Protein AF-A0A6B0T1T5-F1 (afdb_monomer_lite)

Sequence (127 aa):
MFEPLFPNWSSPAAVAGFVALIALSNVTLVALVATAPGSGRRLTAVAAAVAVGSVAAAVSVLRLGGLGNAGGNVELLARFMLILVAGRAVVSRPTAVRIAAGAIAVGGALVLLVVTVPLYGEATVAP

Secondary structure (DSSP, 8-state):
--TTT-TTTT-HHHHHHHHHHHHHHHHHHHHHHHTSTT--HHHHHHHHHHHHHHHHHHHHHHHS--SHHHHHHHHHHHHHHHHHHHHHHHHHS--HHHHHHHHHHHHHHHHHHHHHHHHHHHHHH--

Foldseek 3Di:
DCCVVPVPLVDPVVLVVLLVLLLVLLVLLLVLLVPQVPNDPVNSVVSVVLSVLLSVLSCCLSPVVHCAPNSLVSNLVSLVVSLVSSLCSCVVDPDPVSVVSNCCSSVSSVVSSVVSVVVSVVSRPPD

Radius of gyration: 15.4 Å; chains: 1; bounding box: 34×28×45 Å

Structure (mmCIF, N/CA/C/O backbone):
data_AF-A0A6B0T1T5-F1
#
_entry.id   AF-A0A6B0T1T5-F1
#
loop_
_atom_site.group_PDB
_atom_site.id
_atom_site.type_symbol
_atom_site.label_atom_id
_atom_site.label_alt_id
_atom_site.label_comp_id
_atom_site.label_asym_id
_atom_site.label_entity_id
_atom_site.label_seq_id
_atom_site.pdbx_PDB_ins_code
_atom_site.Cartn_x
_atom_site.Cartn_y
_atom_site.Cartn_z
_atom_site.occupancy
_atom_site.B_iso_or_equiv
_atom_site.auth_seq_id
_atom_site.auth_comp_id
_atom_site.auth_asym_id
_atom_site.auth_atom_id
_atom_site.pdbx_PDB_model_num
ATOM 1 N N . MET A 1 1 ? 13.257 14.752 -18.160 1.00 46.03 1 MET A N 1
ATOM 2 C CA . MET A 1 1 ? 12.991 15.919 -17.253 1.00 46.03 1 MET A CA 1
ATOM 3 C C . MET A 1 1 ? 13.234 15.601 -15.784 1.00 46.03 1 MET A C 1
ATOM 5 O O . MET A 1 1 ? 13.615 16.490 -15.030 1.00 46.03 1 MET A O 1
ATOM 9 N N . PHE A 1 2 ? 13.070 14.338 -15.388 1.00 47.38 2 PHE A N 1
ATOM 10 C CA . PHE A 1 2 ? 13.570 13.836 -14.117 1.00 47.38 2 PHE A CA 1
ATOM 11 C C . PHE A 1 2 ? 14.993 13.252 -14.215 1.00 47.38 2 PHE A C 1
ATOM 13 O O . PHE A 1 2 ? 15.443 12.687 -13.231 1.00 47.38 2 PHE A O 1
ATOM 20 N N . GLU A 1 3 ? 15.734 13.414 -15.325 1.00 47.88 3 GLU A N 1
ATOM 21 C CA . GLU A 1 3 ? 17.158 13.031 -15.445 1.00 47.88 3 GLU A CA 1
ATOM 22 C C . GLU A 1 3 ? 18.025 13.380 -14.223 1.00 47.88 3 GLU A C 1
ATOM 24 O O . GLU A 1 3 ? 18.825 12.542 -13.826 1.00 47.88 3 GLU A O 1
ATOM 29 N N . PRO A 1 4 ? 17.893 14.560 -13.581 1.00 52.62 4 PRO A N 1
ATOM 30 C CA . PRO A 1 4 ? 18.679 14.869 -12.385 1.00 52.62 4 PRO A CA 1
ATOM 31 C C . PRO A 1 4 ? 18.251 14.070 -11.141 1.00 52.62 4 PRO A C 1
ATOM 33 O O . PRO A 1 4 ? 19.052 13.877 -10.232 1.00 52.62 4 PRO A O 1
ATOM 36 N N . LEU A 1 5 ? 16.990 13.624 -11.086 1.00 48.50 5 LEU A N 1
ATOM 37 C CA . LEU A 1 5 ? 16.407 12.840 -9.988 1.00 48.50 5 LEU A CA 1
ATOM 38 C C . LEU A 1 5 ? 16.559 11.327 -10.207 1.00 48.50 5 LEU A C 1
ATOM 40 O O . LEU A 1 5 ? 16.728 10.585 -9.242 1.00 48.50 5 LEU A O 1
ATOM 44 N N . PHE A 1 6 ? 16.550 10.876 -11.462 1.00 52.94 6 PHE A N 1
ATOM 45 C CA . PHE A 1 6 ? 16.686 9.476 -11.857 1.00 52.94 6 PHE A CA 1
ATOM 46 C C . PHE A 1 6 ? 17.610 9.323 -13.077 1.00 52.94 6 PHE A C 1
ATOM 48 O O . PHE A 1 6 ? 17.172 8.821 -14.111 1.00 52.94 6 PHE A O 1
ATOM 55 N N . PRO A 1 7 ? 18.903 9.688 -12.975 1.00 46.94 7 PRO A N 1
ATOM 56 C CA . PRO A 1 7 ? 19.819 9.635 -14.120 1.00 46.94 7 PRO A CA 1
ATOM 57 C C . PRO A 1 7 ? 20.075 8.204 -14.615 1.00 46.94 7 PRO A C 1
ATOM 59 O O . PRO A 1 7 ? 20.662 8.009 -15.671 1.00 46.94 7 PRO A O 1
ATOM 62 N N . ASN A 1 8 ? 19.673 7.203 -13.820 1.00 48.34 8 ASN A N 1
ATOM 63 C CA . ASN A 1 8 ? 20.068 5.808 -13.933 1.00 48.34 8 ASN A CA 1
ATOM 64 C C . ASN A 1 8 ? 18.965 4.870 -13.412 1.00 48.34 8 ASN A C 1
ATOM 66 O O . ASN A 1 8 ? 19.142 4.205 -12.387 1.00 48.34 8 ASN A O 1
ATOM 70 N N . TRP A 1 9 ? 17.850 4.724 -14.130 1.00 55.47 9 TRP A N 1
ATOM 71 C CA . TRP A 1 9 ? 16.973 3.549 -13.940 1.00 55.47 9 TRP A CA 1
ATOM 72 C C . TRP A 1 9 ? 17.699 2.203 -14.174 1.00 55.47 9 TRP A C 1
ATOM 74 O O . TRP A 1 9 ? 17.170 1.132 -13.905 1.00 55.47 9 TRP A O 1
ATOM 84 N N . SER A 1 10 ? 18.961 2.266 -14.591 1.00 55.50 10 SER A N 1
ATOM 85 C CA . SER A 1 10 ? 19.958 1.206 -14.663 1.00 55.50 10 SER A CA 1
ATOM 86 C C . SER A 1 10 ? 20.561 0.767 -13.319 1.00 55.50 10 SER A C 1
ATOM 88 O O . SER A 1 10 ? 21.234 -0.259 -13.304 1.00 55.50 10 SER A O 1
ATOM 90 N N . SER A 1 11 ? 20.359 1.472 -12.193 1.00 74.25 11 SER A N 1
ATOM 91 C CA . SER A 1 11 ? 20.900 1.045 -10.886 1.00 74.25 11 SER A CA 1
ATOM 92 C C . SER A 1 11 ? 19.985 0.020 -10.196 1.00 74.25 11 SER A C 1
ATOM 94 O O . SER A 1 11 ? 18.931 0.399 -9.670 1.00 74.25 11 SER A O 1
ATOM 96 N N . PRO A 1 12 ? 20.381 -1.268 -10.084 1.00 78.12 12 PRO A N 1
ATOM 97 C CA . PRO A 1 12 ? 19.543 -2.286 -9.448 1.00 78.12 12 PRO A CA 1
ATOM 98 C C . PRO A 1 12 ? 19.287 -1.992 -7.964 1.00 78.12 12 PRO A C 1
ATOM 100 O O . PRO A 1 12 ? 18.239 -2.349 -7.430 1.00 78.12 12 PRO A O 1
ATOM 103 N N . ALA A 1 13 ? 20.227 -1.307 -7.303 1.00 83.69 13 ALA A N 1
ATOM 104 C CA . ALA A 1 13 ? 20.109 -0.917 -5.903 1.00 83.69 13 ALA A CA 1
ATOM 105 C C . ALA A 1 13 ? 19.022 0.148 -5.685 1.00 83.69 13 ALA A C 1
ATOM 107 O O . ALA A 1 13 ? 18.278 0.063 -4.710 1.00 83.69 13 ALA A O 1
ATOM 108 N N . ALA A 1 14 ? 18.886 1.116 -6.599 1.00 82.38 14 ALA A N 1
ATOM 109 C CA . ALA A 1 14 ? 17.849 2.144 -6.509 1.00 82.38 14 ALA A CA 1
ATOM 110 C C . ALA A 1 14 ? 16.448 1.542 -6.696 1.00 82.38 14 ALA A C 1
ATOM 112 O O . ALA A 1 14 ? 15.546 1.819 -5.905 1.00 82.38 14 ALA A O 1
ATOM 113 N N . VAL A 1 15 ? 16.291 0.645 -7.678 1.00 82.62 15 VAL A N 1
ATOM 114 C CA . VAL A 1 15 ? 15.036 -0.092 -7.905 1.00 82.62 15 VAL A CA 1
ATOM 115 C C . VAL A 1 15 ? 14.686 -0.954 -6.692 1.00 82.62 15 VAL A C 1
ATOM 117 O O . VAL A 1 15 ? 13.558 -0.902 -6.205 1.00 82.62 15 VAL A O 1
ATOM 120 N N . ALA A 1 16 ? 15.651 -1.707 -6.156 1.00 87.81 16 ALA A N 1
ATOM 121 C CA . ALA A 1 16 ? 15.439 -2.526 -4.965 1.00 87.81 16 ALA A CA 1
ATOM 122 C C . ALA A 1 16 ? 15.050 -1.679 -3.745 1.00 87.81 16 ALA A C 1
ATOM 124 O O . ALA A 1 16 ? 14.113 -2.033 -3.031 1.00 87.81 16 ALA A O 1
ATOM 125 N N . GLY A 1 17 ? 15.720 -0.543 -3.531 1.00 90.75 17 GLY A N 1
ATOM 126 C CA . GLY A 1 17 ? 15.402 0.391 -2.452 1.00 90.75 17 GLY A CA 1
ATOM 127 C C . GLY A 1 17 ? 13.990 0.964 -2.577 1.00 90.75 17 GLY A C 1
ATOM 128 O O . GLY A 1 17 ? 13.242 0.988 -1.601 1.00 90.75 17 GLY A O 1
ATOM 129 N N . PHE A 1 18 ? 13.582 1.351 -3.785 1.00 89.94 18 PHE A N 1
ATOM 130 C CA . PHE A 1 18 ? 12.230 1.839 -4.034 1.00 89.94 18 PHE A CA 1
ATOM 131 C C . PHE A 1 18 ? 11.172 0.754 -3.795 1.00 89.94 18 PHE A C 1
ATOM 133 O O . PHE A 1 18 ? 10.214 0.984 -3.059 1.00 89.94 18 PHE A O 1
ATOM 140 N N . VAL A 1 19 ? 11.372 -0.460 -4.315 1.00 91.31 19 VAL A N 1
ATOM 141 C CA . VAL A 1 19 ? 10.472 -1.598 -4.058 1.00 91.31 19 VAL A CA 1
ATOM 142 C C . VAL A 1 19 ? 10.405 -1.928 -2.562 1.00 91.31 19 VAL A C 1
ATOM 144 O O . VAL A 1 19 ? 9.325 -2.214 -2.046 1.00 91.31 19 VAL A O 1
ATOM 147 N N . ALA A 1 20 ? 11.523 -1.835 -1.839 1.00 94.88 20 ALA A N 1
ATOM 148 C CA . ALA A 1 20 ? 11.553 -2.028 -0.392 1.00 94.88 20 ALA A CA 1
ATOM 149 C C . ALA A 1 20 ? 10.740 -0.956 0.351 1.00 94.88 20 ALA A C 1
ATOM 151 O O . ALA A 1 20 ? 10.008 -1.290 1.283 1.00 94.88 20 ALA A O 1
ATOM 152 N N . LEU A 1 21 ? 10.797 0.309 -0.082 1.00 95.31 21 LEU A N 1
ATOM 153 C CA . LEU A 1 21 ? 9.956 1.381 0.463 1.00 95.31 21 LEU A CA 1
ATOM 154 C C . LEU A 1 21 ? 8.466 1.114 0.220 1.00 95.31 21 LEU A C 1
ATOM 156 O O . LEU A 1 21 ? 7.661 1.286 1.136 1.00 95.31 21 LEU A O 1
ATOM 160 N N . ILE A 1 22 ? 8.097 0.649 -0.979 1.00 94.50 22 ILE A N 1
ATOM 161 C CA . ILE A 1 22 ? 6.720 0.233 -1.290 1.00 94.50 22 ILE A CA 1
ATOM 162 C C . ILE A 1 22 ? 6.287 -0.898 -0.356 1.00 94.50 22 ILE A C 1
ATOM 164 O O . ILE A 1 22 ? 5.232 -0.810 0.273 1.00 94.50 22 ILE A O 1
ATOM 168 N N . ALA A 1 23 ? 7.107 -1.941 -0.226 1.00 96.56 23 ALA A N 1
ATOM 169 C CA . ALA A 1 23 ? 6.802 -3.093 0.611 1.00 96.56 23 ALA A CA 1
ATOM 170 C C . ALA A 1 23 ? 6.643 -2.699 2.086 1.00 96.56 23 ALA A C 1
ATOM 172 O O . ALA A 1 23 ? 5.658 -3.078 2.717 1.00 96.56 23 ALA A O 1
ATOM 173 N N . LEU A 1 24 ? 7.559 -1.891 2.627 1.00 97.69 24 LEU A N 1
ATOM 174 C CA . LEU A 1 24 ? 7.498 -1.417 4.010 1.00 97.69 24 LEU A CA 1
ATOM 175 C C . LEU A 1 24 ? 6.253 -0.553 4.252 1.00 97.69 24 LEU A C 1
ATOM 177 O O . LEU A 1 24 ? 5.540 -0.744 5.241 1.00 97.69 24 LEU A O 1
ATOM 181 N N . SER A 1 25 ? 5.944 0.351 3.319 1.00 97.50 25 SER A N 1
ATOM 182 C CA . SER A 1 25 ? 4.716 1.146 3.350 1.00 97.50 25 SER A CA 1
ATOM 183 C C . SER A 1 25 ? 3.477 0.244 3.365 1.00 97.50 25 SER A C 1
ATOM 185 O O . SER A 1 25 ? 2.633 0.370 4.249 1.00 97.50 25 SER A O 1
ATOM 187 N N . ASN A 1 26 ? 3.402 -0.754 2.486 1.00 97.75 26 ASN A N 1
ATOM 188 C CA . ASN A 1 26 ? 2.274 -1.679 2.450 1.00 97.75 26 ASN A CA 1
ATOM 189 C C . ASN A 1 26 ? 2.153 -2.508 3.742 1.00 97.75 26 ASN A C 1
ATOM 191 O O . ASN A 1 26 ? 1.049 -2.663 4.264 1.00 97.75 26 ASN A O 1
ATOM 195 N N . VAL A 1 27 ? 3.265 -2.993 4.306 1.00 97.88 27 VAL A N 1
ATOM 196 C CA . VAL A 1 27 ? 3.268 -3.733 5.582 1.00 97.88 27 VAL A CA 1
ATOM 197 C C . VAL A 1 27 ? 2.735 -2.865 6.720 1.00 97.88 27 VAL A C 1
ATOM 199 O O . VAL A 1 27 ? 1.902 -3.329 7.498 1.00 97.88 27 VAL A O 1
ATOM 202 N N . THR A 1 28 ? 3.161 -1.602 6.811 1.00 97.38 28 THR A N 1
ATOM 203 C CA . THR A 1 28 ? 2.670 -0.686 7.855 1.00 97.38 28 THR A CA 1
ATOM 204 C C . THR A 1 28 ? 1.172 -0.397 7.721 1.00 97.38 28 THR A C 1
ATOM 206 O O . THR A 1 28 ? 0.459 -0.415 8.726 1.00 97.38 28 THR A O 1
ATOM 209 N N . LEU A 1 29 ? 0.653 -0.235 6.498 1.00 97.19 29 LEU A N 1
ATOM 210 C CA . LEU A 1 29 ? -0.789 -0.097 6.254 1.00 97.19 29 LEU A CA 1
ATOM 211 C C . LEU A 1 29 ? -1.559 -1.366 6.650 1.00 97.19 29 LEU A C 1
ATOM 213 O O . LEU A 1 29 ? -2.570 -1.283 7.348 1.00 97.19 29 LEU A O 1
ATOM 217 N N . VAL A 1 30 ? -1.064 -2.550 6.275 1.00 97.38 30 VAL A N 1
ATOM 218 C CA . VAL A 1 30 ? -1.670 -3.836 6.665 1.00 97.38 30 VAL A CA 1
ATOM 219 C C . VAL A 1 30 ? -1.644 -4.015 8.182 1.00 97.38 30 VAL A C 1
ATOM 221 O O . VAL A 1 30 ? -2.636 -4.465 8.752 1.00 97.38 30 VAL A O 1
ATOM 224 N N . ALA A 1 31 ? -0.571 -3.611 8.863 1.00 96.19 31 ALA A N 1
ATOM 225 C CA . ALA A 1 31 ? -0.481 -3.655 10.319 1.00 96.19 31 ALA A CA 1
ATOM 226 C C . ALA A 1 31 ? -1.523 -2.742 10.992 1.00 96.19 31 ALA A C 1
ATOM 228 O O . ALA A 1 31 ? -2.153 -3.146 11.972 1.00 96.19 31 ALA A O 1
ATOM 229 N N . LEU A 1 32 ? -1.782 -1.547 10.448 1.00 95.12 32 LEU A N 1
ATOM 230 C CA . LEU A 1 32 ? -2.844 -0.657 10.942 1.00 95.12 32 LEU A CA 1
ATOM 231 C C . LEU A 1 32 ? -4.246 -1.261 10.799 1.00 95.12 32 LEU A C 1
ATOM 233 O O . LEU A 1 32 ? -5.106 -1.043 11.662 1.00 95.12 32 LEU A O 1
ATOM 237 N N . VAL A 1 33 ? -4.472 -2.031 9.730 1.00 95.19 33 VAL A N 1
ATOM 238 C CA . VAL A 1 33 ? -5.708 -2.797 9.525 1.00 95.19 33 VAL A CA 1
ATOM 239 C C . VAL A 1 33 ? -5.772 -3.970 10.502 1.00 95.19 33 VAL A C 1
ATOM 241 O O . VAL A 1 33 ? -6.782 -4.147 11.178 1.00 95.19 33 VAL A O 1
ATOM 244 N N . ALA A 1 34 ? -4.691 -4.737 10.636 1.00 94.44 34 ALA A N 1
ATOM 245 C CA . ALA A 1 34 ? -4.620 -5.926 11.484 1.00 94.44 34 ALA A CA 1
ATOM 246 C C . ALA A 1 34 ? -4.825 -5.618 12.971 1.00 94.44 34 ALA A C 1
ATOM 248 O O . ALA A 1 34 ? -5.437 -6.400 13.689 1.00 94.44 34 ALA A O 1
ATOM 249 N N . THR A 1 35 ? -4.328 -4.470 13.425 1.00 91.94 35 THR A N 1
ATOM 250 C CA . THR A 1 35 ? -4.425 -4.023 14.822 1.00 91.94 35 THR A CA 1
ATOM 251 C C . THR A 1 35 ? -5.730 -3.284 15.128 1.00 91.94 35 THR A C 1
ATOM 253 O O . THR A 1 35 ? -5.972 -2.893 16.269 1.00 9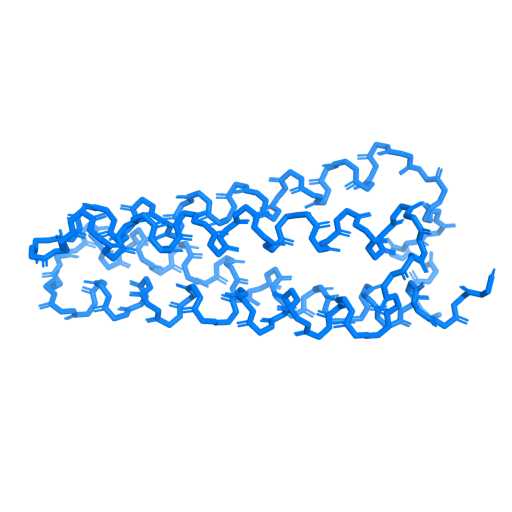1.94 35 THR A O 1
ATOM 256 N N . ALA A 1 36 ? -6.593 -3.078 14.128 1.00 88.50 36 ALA A N 1
ATOM 257 C CA . ALA A 1 36 ? -7.877 -2.422 14.315 1.00 88.50 36 ALA A CA 1
ATOM 258 C C . ALA A 1 36 ? -8.851 -3.306 15.113 1.00 88.50 36 ALA A C 1
ATOM 260 O O . ALA A 1 36 ? -9.139 -4.426 14.698 1.00 88.50 36 ALA A O 1
ATOM 261 N N . PRO A 1 37 ? -9.453 -2.819 16.209 1.00 78.12 37 PRO A N 1
ATOM 262 C CA . PRO A 1 37 ? -10.484 -3.584 16.899 1.00 78.12 37 PRO A CA 1
ATOM 263 C C . PRO A 1 37 ? -11.671 -3.840 15.960 1.00 78.12 37 PRO A C 1
ATOM 265 O O . PRO A 1 37 ? -12.272 -2.896 15.447 1.00 78.12 37 PRO A O 1
ATOM 268 N N . GLY A 1 38 ? -12.004 -5.112 15.731 1.00 74.38 38 GLY A N 1
ATOM 269 C CA . GLY A 1 38 ? -13.069 -5.516 14.809 1.00 74.38 38 GLY A CA 1
ATOM 270 C C . GLY A 1 38 ? -12.625 -5.750 13.361 1.00 74.38 38 GLY A C 1
ATOM 271 O O . GLY A 1 38 ? -13.469 -6.103 12.536 1.00 74.38 38 GLY A O 1
ATOM 272 N N . SER A 1 39 ? -11.333 -5.621 13.025 1.00 75.25 39 SER A N 1
ATOM 273 C CA . SER A 1 39 ? -10.843 -6.164 11.757 1.00 75.25 39 SER A CA 1
ATOM 274 C C . SER A 1 39 ? -10.893 -7.689 11.808 1.00 75.25 39 SER A C 1
ATOM 276 O O . SER A 1 39 ? -10.211 -8.365 12.579 1.00 75.25 39 SER A O 1
ATOM 278 N N . GLY A 1 40 ? -11.774 -8.263 10.992 1.00 83.38 40 GLY A N 1
ATOM 279 C CA . GLY A 1 40 ? -11.828 -9.709 10.838 1.00 83.38 40 GLY A CA 1
ATOM 280 C C . GLY A 1 40 ? -10.546 -10.219 10.178 1.00 83.38 40 GLY A C 1
ATOM 281 O O . GLY A 1 40 ? -10.008 -9.566 9.283 1.00 83.38 40 GLY A O 1
ATOM 282 N N . ARG A 1 41 ? -10.113 -11.438 10.535 1.00 89.69 41 ARG A N 1
ATOM 283 C CA . ARG A 1 41 ? -8.977 -12.132 9.886 1.00 89.69 41 ARG A CA 1
ATOM 284 C C . ARG A 1 41 ? -9.052 -12.092 8.353 1.00 89.69 41 ARG A C 1
ATOM 286 O O . ARG A 1 41 ? -8.025 -11.983 7.694 1.00 89.69 41 ARG A O 1
ATOM 293 N N . ARG A 1 42 ? -10.270 -12.130 7.795 1.00 91.62 42 ARG A N 1
ATOM 294 C CA . ARG A 1 42 ? -10.528 -12.014 6.351 1.00 91.62 42 ARG A CA 1
ATOM 295 C C . ARG A 1 42 ? -10.077 -10.671 5.770 1.00 91.62 42 ARG A C 1
ATOM 297 O O . ARG A 1 42 ? -9.408 -10.671 4.748 1.00 91.62 42 ARG A O 1
ATOM 304 N N . LEU A 1 43 ? -10.405 -9.547 6.412 1.00 91.75 43 LEU A N 1
ATOM 305 C CA . LEU A 1 43 ? -10.034 -8.218 5.912 1.00 91.75 43 LEU A CA 1
ATOM 306 C C . LEU A 1 43 ? -8.514 -8.036 5.919 1.00 91.75 43 LEU A C 1
ATOM 308 O O . LEU A 1 43 ? -7.949 -7.564 4.939 1.00 91.75 43 LEU A O 1
ATOM 312 N N . THR A 1 44 ? -7.855 -8.465 6.995 1.00 94.69 44 THR A N 1
ATOM 313 C CA . THR A 1 44 ? -6.392 -8.433 7.097 1.00 94.69 44 THR A CA 1
ATOM 314 C C . THR A 1 44 ? -5.735 -9.305 6.030 1.00 94.69 44 THR A C 1
ATOM 316 O O . THR A 1 44 ? -4.774 -8.870 5.405 1.00 94.69 44 THR A O 1
ATOM 319 N N . ALA A 1 45 ? -6.269 -10.504 5.774 1.00 96.00 45 ALA A N 1
ATOM 320 C CA . ALA A 1 45 ? -5.767 -11.384 4.721 1.00 96.00 45 ALA A CA 1
ATOM 321 C C . ALA A 1 45 ? -5.929 -10.769 3.322 1.00 96.00 45 ALA A C 1
ATOM 323 O O . ALA A 1 45 ? -4.999 -10.823 2.523 1.00 96.00 45 ALA A O 1
ATOM 324 N N . VAL A 1 46 ? -7.071 -10.132 3.040 1.00 95.88 46 VAL A N 1
ATOM 325 C CA . VAL A 1 46 ? -7.293 -9.413 1.776 1.00 95.88 46 VAL A CA 1
ATOM 326 C C . VAL A 1 46 ? -6.322 -8.241 1.644 1.00 95.88 46 VAL A C 1
ATOM 328 O O . VAL A 1 46 ? -5.676 -8.110 0.612 1.00 95.88 46 VAL A O 1
ATOM 331 N N . ALA A 1 47 ? -6.155 -7.425 2.688 1.00 96.00 47 ALA A N 1
ATOM 332 C CA . ALA A 1 47 ? -5.199 -6.320 2.676 1.00 96.00 47 ALA A CA 1
ATOM 333 C C . ALA A 1 47 ? -3.760 -6.820 2.449 1.00 96.00 47 ALA A C 1
ATOM 335 O O . ALA A 1 47 ? -3.030 -6.256 1.640 1.00 96.00 47 ALA A O 1
ATOM 336 N N . ALA A 1 48 ? -3.366 -7.919 3.095 1.00 96.56 48 ALA A N 1
ATOM 337 C CA . ALA A 1 48 ? -2.065 -8.544 2.874 1.00 96.56 48 ALA A CA 1
ATOM 338 C C . ALA A 1 48 ? -1.902 -9.055 1.432 1.00 96.56 48 ALA A C 1
ATOM 340 O O . ALA A 1 48 ? -0.864 -8.828 0.817 1.00 96.56 48 ALA A O 1
ATOM 341 N N . ALA A 1 49 ? -2.930 -9.687 0.858 1.00 97.00 49 ALA A N 1
ATOM 342 C CA . ALA A 1 49 ? -2.901 -10.142 -0.531 1.00 97.00 49 ALA A CA 1
ATOM 343 C C . ALA A 1 49 ? -2.771 -8.969 -1.516 1.00 97.00 49 ALA A C 1
ATOM 345 O O . ALA A 1 49 ? -1.967 -9.032 -2.444 1.00 97.00 49 ALA A O 1
ATOM 346 N N . VAL A 1 50 ? -3.500 -7.872 -1.282 1.00 97.00 50 VAL A N 1
ATOM 347 C CA . VAL A 1 50 ? -3.392 -6.639 -2.080 1.00 97.00 50 VAL A CA 1
ATOM 348 C C . VAL A 1 50 ? -1.999 -6.020 -1.941 1.00 97.00 50 VAL A C 1
ATOM 350 O O . VAL A 1 50 ? -1.422 -5.597 -2.938 1.00 97.00 50 VAL A O 1
ATOM 353 N N . ALA A 1 51 ? -1.420 -6.016 -0.738 1.00 96.69 51 ALA A N 1
ATOM 354 C CA . ALA A 1 51 ? -0.060 -5.535 -0.495 1.00 96.69 51 ALA A CA 1
ATOM 355 C C . ALA A 1 51 ? 0.990 -6.331 -1.280 1.00 96.69 51 ALA A C 1
ATOM 357 O O . ALA A 1 51 ? 1.866 -5.733 -1.906 1.00 96.69 51 ALA A O 1
ATOM 358 N N . VAL A 1 52 ? 0.882 -7.662 -1.281 1.00 96.50 52 VAL A N 1
ATOM 359 C CA . VAL A 1 52 ? 1.762 -8.546 -2.059 1.00 96.50 52 VAL A CA 1
ATOM 360 C C . VAL A 1 52 ? 1.568 -8.320 -3.559 1.00 96.50 52 VAL A C 1
ATOM 362 O O . VAL A 1 52 ? 2.549 -8.155 -4.281 1.00 96.50 52 VAL A O 1
ATOM 365 N N . GLY A 1 53 ? 0.317 -8.252 -4.023 1.00 94.12 53 GLY A N 1
ATOM 366 C CA . GLY A 1 53 ? -0.007 -7.983 -5.425 1.00 94.12 53 GLY A CA 1
ATOM 367 C C . GLY A 1 53 ? 0.528 -6.634 -5.910 1.00 94.12 53 GLY A C 1
ATOM 368 O O . GLY A 1 53 ? 1.090 -6.557 -6.997 1.00 94.12 53 GLY A O 1
ATOM 369 N N . SER A 1 54 ? 0.439 -5.593 -5.078 1.00 93.81 54 SER A N 1
ATOM 370 C CA . SER A 1 54 ? 1.022 -4.274 -5.348 1.00 93.81 54 SER A CA 1
ATOM 371 C C . SER A 1 54 ? 2.543 -4.344 -5.507 1.00 93.81 54 SER A C 1
ATOM 373 O O . SER A 1 54 ? 3.071 -3.814 -6.479 1.00 93.81 54 SER A O 1
ATOM 375 N N . VAL A 1 55 ? 3.255 -5.043 -4.617 1.00 93.31 55 VAL A N 1
ATOM 376 C CA . VAL A 1 55 ? 4.718 -5.198 -4.732 1.00 93.31 55 VAL A CA 1
ATOM 377 C C . VAL A 1 55 ? 5.092 -5.984 -5.992 1.00 93.31 55 VAL A C 1
ATOM 379 O O . VAL A 1 55 ? 6.019 -5.599 -6.702 1.00 93.31 55 VAL A O 1
ATOM 382 N N . ALA A 1 56 ? 4.362 -7.055 -6.307 1.00 90.94 56 ALA A N 1
ATOM 383 C CA . ALA A 1 56 ? 4.589 -7.836 -7.521 1.00 90.94 56 ALA A CA 1
ATOM 384 C C . ALA A 1 56 ? 4.359 -6.999 -8.792 1.00 90.94 56 ALA A C 1
ATOM 386 O O . ALA A 1 56 ? 5.181 -7.034 -9.710 1.00 90.94 56 ALA A O 1
ATOM 387 N N . ALA A 1 57 ? 3.288 -6.202 -8.821 1.00 88.31 57 ALA A N 1
ATOM 388 C CA . ALA A 1 57 ? 3.003 -5.277 -9.911 1.00 88.31 57 ALA A CA 1
ATOM 389 C C . ALA A 1 57 ? 4.114 -4.223 -10.049 1.00 88.31 57 ALA A C 1
ATOM 391 O O . ALA A 1 57 ? 4.637 -4.049 -11.149 1.00 88.31 57 ALA A O 1
ATOM 392 N N . ALA A 1 58 ? 4.572 -3.626 -8.944 1.00 88.19 58 ALA A N 1
ATOM 393 C CA . ALA A 1 58 ? 5.695 -2.690 -8.948 1.00 88.19 58 ALA A CA 1
ATOM 394 C C . ALA A 1 58 ? 6.962 -3.313 -9.549 1.00 88.19 58 ALA A C 1
ATOM 396 O O . ALA A 1 58 ? 7.565 -2.744 -10.454 1.00 88.19 58 ALA A O 1
ATOM 397 N N . VAL A 1 59 ? 7.345 -4.516 -9.112 1.00 86.75 59 VAL A N 1
ATOM 398 C CA . VAL A 1 59 ? 8.509 -5.226 -9.668 1.00 86.75 59 VAL A CA 1
ATOM 399 C C . VAL A 1 59 ? 8.332 -5.502 -11.163 1.00 86.75 59 VAL A C 1
ATOM 401 O O . VAL A 1 59 ? 9.280 -5.343 -11.932 1.00 86.75 59 VAL A O 1
ATOM 404 N N . SER A 1 60 ? 7.130 -5.890 -11.593 1.00 84.25 60 SER A N 1
ATOM 405 C CA . SER A 1 60 ? 6.859 -6.180 -13.004 1.00 84.25 60 SER A CA 1
ATOM 406 C C . SER A 1 60 ? 6.990 -4.949 -13.905 1.00 84.25 60 SER A C 1
ATOM 408 O O . SER A 1 60 ? 7.540 -5.060 -15.000 1.00 84.25 60 SER A O 1
ATOM 410 N N . VAL A 1 61 ? 6.540 -3.783 -13.430 1.00 82.19 61 VAL A N 1
ATOM 411 C CA . VAL A 1 61 ? 6.636 -2.507 -14.150 1.00 82.19 61 VAL A CA 1
ATOM 412 C C . VAL A 1 61 ? 8.093 -2.065 -14.221 1.00 82.19 61 VAL A C 1
ATOM 414 O O . VAL A 1 61 ? 8.585 -1.751 -15.295 1.00 82.19 61 VAL A O 1
ATOM 417 N N . LEU A 1 62 ? 8.800 -2.102 -13.089 1.00 78.00 62 LEU A N 1
ATOM 418 C CA . LEU A 1 62 ? 10.138 -1.521 -12.966 1.00 78.00 62 LEU A CA 1
ATOM 419 C C . LEU A 1 62 ? 11.259 -2.387 -13.558 1.00 78.00 62 LEU A C 1
ATOM 421 O O . LEU A 1 62 ? 12.292 -1.853 -13.944 1.00 78.00 62 LEU A O 1
ATOM 425 N N . ARG A 1 63 ? 11.112 -3.720 -13.564 1.00 71.81 63 ARG A N 1
ATOM 426 C CA . ARG A 1 63 ? 12.205 -4.642 -13.933 1.00 71.81 63 ARG A CA 1
ATOM 427 C C . ARG A 1 63 ? 11.930 -5.471 -15.176 1.00 71.81 63 ARG A C 1
ATOM 429 O O . ARG A 1 63 ? 12.867 -5.812 -15.887 1.00 71.81 63 ARG A O 1
ATOM 436 N N . LEU A 1 64 ? 10.680 -5.870 -15.391 1.00 61.03 64 LEU A N 1
ATOM 437 C CA . LEU A 1 64 ? 10.337 -6.790 -16.476 1.00 61.03 64 LEU A CA 1
ATOM 438 C C . LEU A 1 64 ? 9.843 -6.058 -17.727 1.00 61.03 64 LEU A C 1
ATOM 440 O O . LEU A 1 64 ? 9.676 -6.709 -18.752 1.00 61.03 64 LEU A O 1
ATOM 444 N N . GLY A 1 65 ? 9.531 -4.757 -17.632 1.00 62.53 65 GLY A N 1
ATOM 445 C CA . GLY A 1 65 ? 8.822 -4.016 -18.684 1.00 62.53 65 GLY A CA 1
ATOM 446 C C . GLY A 1 65 ? 7.458 -4.630 -19.043 1.00 62.53 65 GLY A C 1
ATOM 447 O O . GLY A 1 65 ? 6.856 -4.281 -20.051 1.00 62.53 65 GLY A O 1
ATOM 448 N N . GLY A 1 66 ? 6.973 -5.592 -18.247 1.00 58.03 66 GLY A N 1
ATOM 449 C CA . GLY A 1 66 ? 6.074 -6.634 -18.750 1.00 58.03 66 GLY A CA 1
ATOM 450 C C . GLY A 1 66 ? 4.593 -6.279 -18.709 1.00 58.03 66 GLY A C 1
ATOM 451 O O . GLY A 1 66 ? 3.829 -6.754 -19.542 1.00 58.03 66 GLY A O 1
ATOM 452 N N . LEU A 1 67 ? 4.167 -5.454 -17.747 1.00 65.94 67 LEU A N 1
ATOM 453 C CA . LEU A 1 67 ? 2.760 -5.044 -17.620 1.00 65.94 67 LEU A CA 1
ATOM 454 C C . LEU A 1 67 ? 2.499 -3.605 -18.092 1.00 65.94 67 LEU A C 1
ATOM 456 O O . LEU A 1 67 ? 1.338 -3.190 -18.148 1.00 65.94 67 LEU A O 1
ATOM 460 N N . GLY A 1 68 ? 3.553 -2.850 -18.422 1.00 74.62 68 GLY A N 1
ATOM 461 C CA . GLY A 1 68 ? 3.467 -1.467 -18.896 1.00 74.62 68 GLY A CA 1
ATOM 462 C C . GLY A 1 68 ? 2.529 -0.587 -18.056 1.00 74.62 68 GLY A C 1
ATOM 463 O O . GLY A 1 68 ? 2.437 -0.723 -16.833 1.00 74.62 68 GLY A O 1
ATOM 464 N N . ASN A 1 69 ? 1.775 0.288 -18.728 1.00 79.62 69 ASN A N 1
ATOM 465 C CA . ASN A 1 69 ? 0.801 1.179 -18.085 1.00 79.6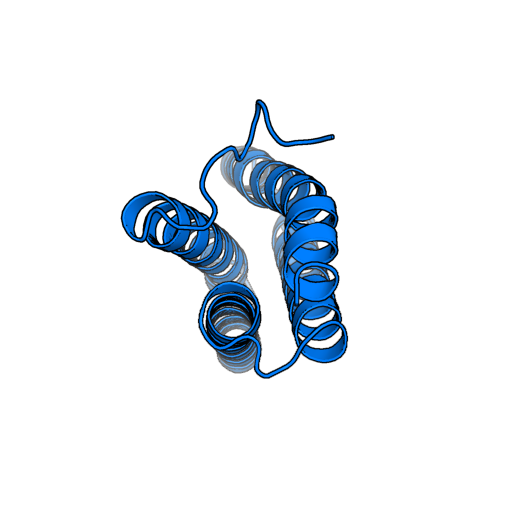2 69 ASN A CA 1
ATOM 466 C C . ASN A 1 69 ? -0.295 0.434 -17.306 1.00 79.62 69 ASN A C 1
ATOM 468 O O . ASN A 1 69 ? -0.761 0.931 -16.282 1.00 79.62 69 ASN A O 1
ATOM 472 N N . ALA A 1 70 ? -0.712 -0.753 -17.756 1.00 81.75 70 ALA A N 1
ATOM 473 C CA . ALA A 1 70 ? -1.747 -1.520 -17.066 1.00 81.75 70 ALA A CA 1
ATOM 474 C C . ALA A 1 70 ? -1.269 -1.981 -15.680 1.00 81.75 70 ALA A C 1
ATOM 476 O O . ALA A 1 70 ? -1.985 -1.804 -14.696 1.00 81.75 70 ALA A O 1
ATOM 477 N N . GLY A 1 71 ? -0.040 -2.498 -15.583 1.00 82.12 71 GLY A N 1
ATOM 478 C CA . GLY A 1 71 ? 0.567 -2.892 -14.308 1.00 82.12 71 GLY A CA 1
ATOM 479 C C . GLY A 1 71 ? 0.754 -1.717 -13.356 1.00 82.12 71 GLY A C 1
ATOM 480 O O . GLY A 1 71 ? 0.428 -1.835 -12.175 1.00 82.12 71 GLY A O 1
ATOM 481 N N . GLY A 1 72 ? 1.203 -0.574 -13.884 1.00 86.00 72 GLY A N 1
ATOM 482 C CA . GLY A 1 72 ? 1.362 0.650 -13.101 1.00 86.00 72 GLY A CA 1
ATOM 483 C C . GLY A 1 72 ? 0.034 1.137 -12.522 1.00 86.00 72 GLY A C 1
ATOM 484 O O . GLY A 1 72 ? -0.072 1.371 -11.322 1.00 86.00 72 GLY A O 1
ATOM 485 N N . ASN A 1 73 ? -1.019 1.194 -13.341 1.00 89.31 73 ASN A N 1
ATOM 486 C CA . ASN A 1 73 ? -2.352 1.603 -12.892 1.00 89.31 73 ASN A CA 1
ATOM 487 C C . ASN A 1 73 ? -2.944 0.650 -11.842 1.00 89.31 73 ASN A C 1
ATOM 489 O O . ASN A 1 73 ? -3.563 1.103 -10.878 1.00 89.31 73 ASN A O 1
ATOM 493 N N . VAL A 1 74 ? -2.747 -0.663 -12.006 1.00 90.62 74 VAL A N 1
ATOM 494 C CA . VAL A 1 74 ? -3.205 -1.670 -11.034 1.00 90.62 74 VAL A CA 1
ATOM 495 C C . VAL A 1 74 ? -2.490 -1.507 -9.694 1.00 90.62 74 VAL A C 1
ATOM 497 O O . VAL A 1 74 ? -3.138 -1.573 -8.649 1.00 90.62 74 VAL A O 1
ATOM 500 N N . GLU A 1 75 ? -1.180 -1.262 -9.702 1.00 92.62 75 GLU A N 1
ATOM 501 C CA . GLU A 1 75 ? -0.409 -1.022 -8.480 1.00 92.62 75 GLU A CA 1
ATOM 502 C C . GLU A 1 75 ? -0.868 0.247 -7.755 1.00 92.62 75 GLU A C 1
ATOM 504 O O . GLU A 1 75 ? -1.134 0.195 -6.548 1.00 92.62 75 GLU A O 1
ATOM 509 N N . LEU A 1 76 ? -1.052 1.347 -8.493 1.00 93.44 76 LEU A N 1
ATOM 510 C CA . LEU A 1 76 ? -1.487 2.624 -7.929 1.00 93.44 76 LEU A CA 1
ATOM 511 C C . LEU A 1 76 ? -2.880 2.495 -7.304 1.00 93.44 76 LEU A C 1
ATOM 513 O O . LEU A 1 76 ? -3.110 2.959 -6.184 1.00 93.44 76 LEU A O 1
ATOM 517 N N . LEU A 1 77 ? -3.799 1.806 -7.989 1.00 94.69 77 LEU A N 1
ATOM 518 C CA . LEU A 1 77 ? -5.139 1.531 -7.475 1.00 94.69 77 LEU A CA 1
ATOM 519 C C . LEU A 1 77 ? -5.091 0.650 -6.219 1.00 94.69 77 LEU A C 1
ATOM 521 O O . LEU A 1 77 ? -5.775 0.942 -5.236 1.00 94.69 77 LEU A O 1
ATOM 525 N N . ALA A 1 78 ? -4.273 -0.405 -6.223 1.00 94.81 78 ALA A N 1
ATOM 526 C CA . ALA A 1 78 ? -4.101 -1.292 -5.077 1.00 94.81 78 ALA A CA 1
ATOM 527 C C . ALA A 1 78 ? -3.593 -0.531 -3.843 1.00 94.81 78 ALA A C 1
ATOM 529 O O . ALA A 1 78 ? -4.132 -0.696 -2.744 1.00 94.81 78 ALA A O 1
ATOM 530 N N . ARG A 1 79 ? -2.602 0.352 -4.014 1.00 94.94 79 ARG A N 1
ATOM 531 C CA . ARG A 1 79 ? -2.075 1.175 -2.914 1.00 94.94 79 ARG A CA 1
ATOM 532 C C . ARG A 1 79 ? -3.064 2.208 -2.438 1.00 94.94 79 ARG A C 1
ATOM 534 O O . ARG A 1 79 ? -3.234 2.356 -1.230 1.00 94.94 79 ARG A O 1
ATOM 541 N N . PHE A 1 80 ? -3.764 2.868 -3.353 1.00 96.69 80 PHE A N 1
ATOM 542 C CA . PHE A 1 80 ? -4.820 3.794 -2.979 1.00 96.69 80 PHE A CA 1
ATOM 543 C C . PHE A 1 80 ? -5.896 3.099 -2.131 1.00 96.69 80 PHE A C 1
ATOM 545 O O . PHE A 1 80 ? -6.253 3.586 -1.059 1.00 96.69 80 PHE A O 1
ATOM 552 N N . MET A 1 81 ? -6.333 1.901 -2.530 1.00 96.94 81 MET A N 1
ATOM 553 C CA . MET A 1 81 ? -7.280 1.103 -1.748 1.00 96.94 81 MET A CA 1
ATOM 554 C C . MET A 1 81 ? -6.731 0.714 -0.370 1.00 96.94 81 MET A C 1
ATOM 556 O O . MET A 1 81 ? -7.449 0.830 0.625 1.00 96.94 81 MET A O 1
ATOM 560 N N . LEU A 1 82 ? -5.462 0.301 -0.270 1.00 96.25 82 LEU A N 1
ATOM 561 C CA . LEU A 1 82 ? -4.828 0.007 1.023 1.00 96.25 82 LEU A CA 1
ATOM 562 C C . LEU A 1 82 ? -4.797 1.228 1.942 1.00 96.25 82 LEU A C 1
ATOM 564 O O . LEU A 1 82 ? -5.105 1.104 3.129 1.00 96.25 82 LEU A O 1
ATOM 568 N N . ILE A 1 83 ? -4.475 2.400 1.395 1.00 97.38 83 ILE A N 1
ATOM 569 C CA . ILE A 1 83 ? -4.475 3.667 2.129 1.00 97.38 83 ILE A CA 1
ATOM 570 C C . ILE A 1 83 ? -5.874 3.968 2.673 1.00 97.38 83 ILE A C 1
ATOM 572 O O . ILE A 1 83 ? -6.012 4.279 3.857 1.00 97.38 83 ILE A O 1
ATOM 576 N N . LEU A 1 84 ? -6.919 3.820 1.853 1.00 96.81 84 LEU A N 1
ATOM 577 C CA . LEU A 1 84 ? -8.300 4.049 2.283 1.00 96.81 84 LEU A CA 1
ATOM 578 C C . LEU A 1 84 ? -8.731 3.079 3.389 1.00 96.81 84 LEU A C 1
ATOM 580 O O . LEU A 1 84 ? -9.328 3.500 4.383 1.00 96.81 84 LEU A O 1
ATOM 584 N N . VAL A 1 85 ? -8.416 1.788 3.252 1.00 95.31 85 VAL A N 1
ATOM 585 C CA . VAL A 1 85 ? -8.770 0.773 4.257 1.00 95.31 85 VAL A CA 1
ATOM 586 C C . VAL A 1 85 ? -8.020 1.019 5.570 1.00 95.31 85 VAL A C 1
ATOM 588 O O . VAL A 1 85 ? -8.635 0.965 6.637 1.00 95.31 85 VAL A O 1
ATOM 591 N N . ALA A 1 86 ? -6.728 1.350 5.518 1.00 94.94 86 ALA A N 1
ATOM 592 C CA . ALA A 1 86 ? -5.942 1.695 6.703 1.00 94.94 86 ALA A CA 1
ATOM 593 C C . ALA A 1 86 ? -6.430 2.997 7.362 1.00 94.94 86 ALA A C 1
ATOM 595 O O . ALA A 1 86 ? -6.601 3.046 8.580 1.00 94.94 86 ALA A O 1
ATOM 596 N N . GLY A 1 87 ? -6.737 4.027 6.571 1.00 94.81 87 GLY A N 1
ATOM 597 C CA . GLY A 1 87 ? -7.306 5.284 7.057 1.00 94.81 87 G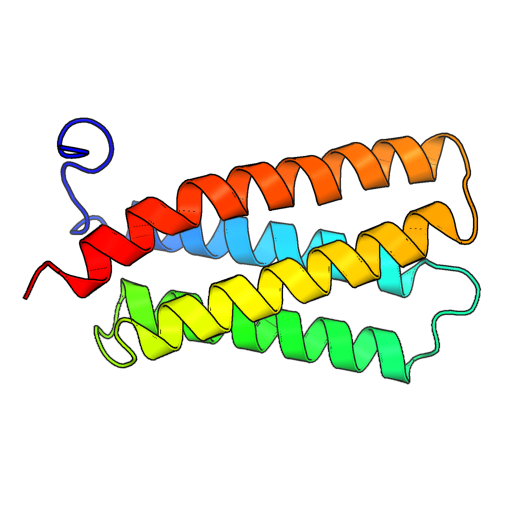LY A CA 1
ATOM 598 C C . GLY A 1 87 ? -8.655 5.071 7.745 1.00 94.81 87 GLY A C 1
ATOM 599 O O . GLY A 1 87 ? -8.853 5.508 8.881 1.00 94.81 87 GLY A O 1
ATOM 600 N N . ARG A 1 88 ? -9.554 4.293 7.127 1.00 94.19 88 ARG A N 1
ATOM 601 C CA . ARG A 1 88 ? -10.812 3.869 7.759 1.00 94.19 88 ARG A CA 1
ATOM 602 C C . ARG A 1 88 ? -10.547 3.143 9.070 1.00 94.19 88 ARG A C 1
ATOM 604 O O . ARG A 1 88 ? -11.242 3.400 10.054 1.00 94.19 88 ARG A O 1
ATOM 611 N N . ALA A 1 89 ? -9.566 2.241 9.093 1.00 92.62 89 ALA A N 1
ATOM 612 C CA . ALA A 1 89 ? -9.219 1.499 10.292 1.00 92.62 89 ALA A CA 1
ATOM 613 C C . ALA A 1 89 ? -8.862 2.461 11.431 1.00 92.62 89 ALA A C 1
ATOM 615 O O . ALA A 1 89 ? -9.413 2.302 12.520 1.00 92.62 89 ALA A O 1
ATOM 616 N N . VAL A 1 90 ? -8.021 3.470 11.177 1.00 93.38 90 VAL A N 1
ATOM 617 C CA . VAL A 1 90 ? -7.618 4.505 12.148 1.00 93.38 90 VAL A CA 1
ATOM 618 C C . VAL A 1 90 ? -8.820 5.315 12.644 1.00 93.38 90 VAL A C 1
ATOM 620 O O . VAL A 1 90 ? -9.025 5.408 13.854 1.00 93.38 90 VAL A O 1
ATOM 623 N N . VAL A 1 91 ? -9.651 5.833 11.734 1.00 92.94 91 VAL A N 1
ATOM 624 C CA . VAL A 1 91 ? -10.798 6.702 12.072 1.00 92.94 91 VAL A CA 1
ATOM 625 C C . VAL A 1 91 ? -11.909 5.947 12.807 1.00 92.94 91 VAL A C 1
ATOM 627 O O . VAL A 1 91 ? -12.589 6.526 13.646 1.00 92.94 91 VAL A O 1
ATOM 630 N N . SER A 1 92 ? -12.077 4.646 12.554 1.00 90.25 92 SER A N 1
ATOM 631 C CA . SER A 1 92 ? -13.149 3.853 13.179 1.00 90.25 92 SER A CA 1
ATOM 632 C C . SER A 1 92 ? -13.013 3.744 14.700 1.00 90.25 92 SER A C 1
ATOM 634 O O . SER A 1 92 ? -14.015 3.554 15.382 1.00 90.25 92 SER A O 1
ATOM 636 N N . ARG A 1 93 ? -11.786 3.834 15.236 1.00 84.62 93 ARG A N 1
ATOM 637 C CA . ARG A 1 93 ? -11.504 3.884 16.680 1.00 84.62 93 ARG A CA 1
ATOM 638 C C . ARG A 1 93 ? -10.234 4.696 16.933 1.00 84.62 93 ARG A C 1
ATOM 640 O O . ARG A 1 93 ? -9.141 4.112 16.941 1.00 84.62 93 ARG A O 1
ATOM 647 N N . PRO A 1 94 ? -10.370 6.019 17.100 1.00 89.31 94 PRO A N 1
ATOM 648 C CA . PRO A 1 94 ? -9.235 6.907 17.265 1.00 89.31 94 PRO A CA 1
ATOM 649 C C . PRO A 1 94 ? -8.660 6.815 18.683 1.00 89.31 94 PRO A C 1
ATOM 651 O O . PRO A 1 94 ? -9.379 6.889 19.675 1.00 89.31 94 PRO A O 1
ATOM 654 N N . THR A 1 95 ? -7.338 6.703 18.773 1.00 93.31 95 THR A N 1
ATOM 655 C CA . THR A 1 95 ? -6.553 7.005 19.979 1.00 93.31 95 THR A CA 1
ATOM 656 C C . THR A 1 95 ? -5.389 7.897 19.562 1.00 93.31 95 THR A C 1
ATOM 658 O O . THR A 1 95 ? -4.998 7.862 18.396 1.00 93.31 95 THR A O 1
ATOM 661 N N . ALA A 1 96 ? -4.808 8.682 20.473 1.00 93.81 96 ALA A N 1
ATOM 662 C CA . ALA A 1 96 ? -3.711 9.596 20.128 1.00 93.81 96 ALA A CA 1
ATOM 663 C C . ALA A 1 96 ? -2.542 8.873 19.427 1.00 93.81 96 ALA A C 1
ATOM 665 O O . ALA A 1 96 ? -2.097 9.292 18.360 1.00 93.81 96 ALA A O 1
ATOM 666 N N . VAL A 1 97 ? -2.123 7.723 19.968 1.00 93.62 97 VAL A N 1
ATOM 667 C C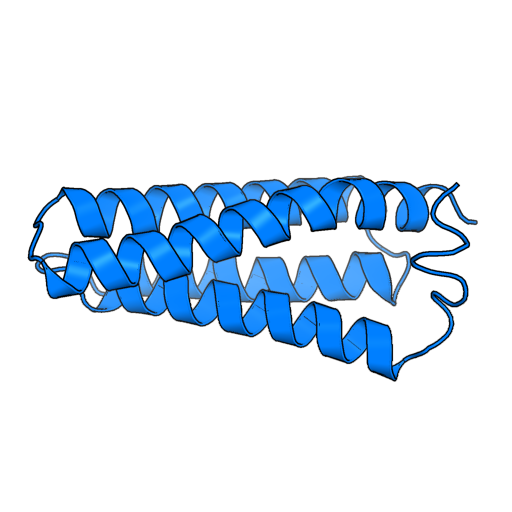A . VAL A 1 97 ? -1.067 6.877 19.382 1.00 93.62 97 VAL A CA 1
ATOM 668 C C . VAL A 1 97 ? -1.457 6.382 17.990 1.00 93.62 97 VAL A C 1
ATOM 670 O O . VAL A 1 97 ? -0.645 6.399 17.070 1.00 93.62 97 VAL A O 1
ATOM 673 N N . ARG A 1 98 ? -2.712 5.964 17.807 1.00 92.00 98 ARG A N 1
ATOM 674 C CA . ARG A 1 98 ? -3.187 5.412 16.537 1.00 92.00 98 ARG A CA 1
ATOM 675 C C . ARG A 1 98 ? -3.394 6.475 15.469 1.00 92.00 98 ARG A C 1
ATOM 677 O O . ARG A 1 98 ? -3.149 6.199 14.301 1.00 92.00 98 ARG A O 1
ATOM 684 N N . ILE A 1 99 ? -3.808 7.676 15.863 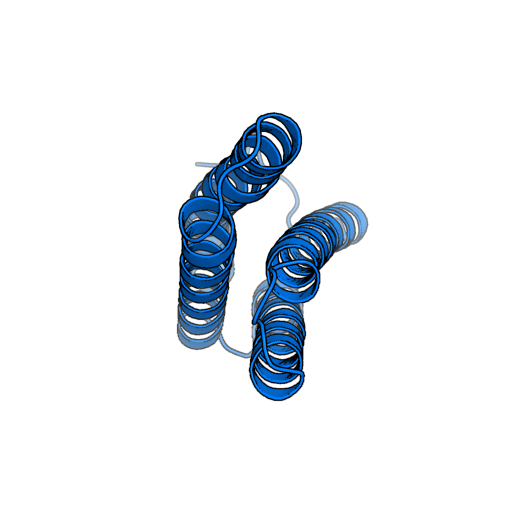1.00 94.88 99 ILE A N 1
ATOM 685 C CA . ILE A 1 99 ? -3.870 8.840 14.981 1.00 94.88 99 ILE A CA 1
ATOM 686 C C . ILE A 1 99 ? -2.460 9.213 14.536 1.00 94.88 99 ILE A C 1
ATOM 688 O O . ILE A 1 99 ? -2.249 9.379 13.343 1.00 94.88 99 ILE A O 1
ATOM 692 N N . ALA A 1 100 ? -1.491 9.285 15.453 1.00 95.81 100 ALA A N 1
ATOM 693 C CA . ALA A 1 100 ? -0.106 9.598 15.106 1.00 95.81 100 ALA A CA 1
ATOM 694 C C . ALA A 1 100 ? 0.503 8.539 14.170 1.00 95.81 100 ALA A 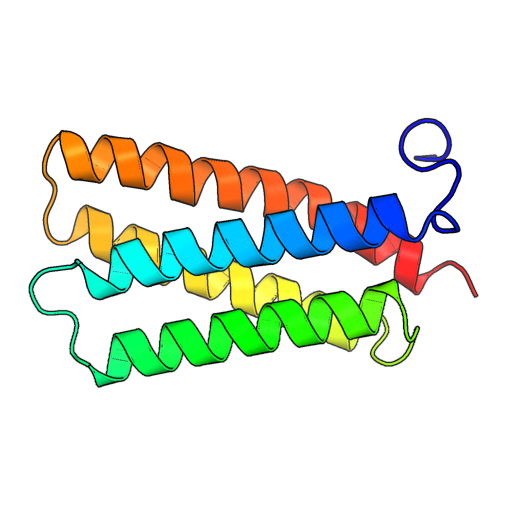C 1
ATOM 696 O O . ALA A 1 100 ? 1.015 8.875 13.104 1.00 95.81 100 ALA A O 1
ATOM 697 N N . ALA A 1 101 ? 0.373 7.252 14.512 1.00 94.56 101 ALA A N 1
ATOM 698 C CA . ALA A 1 101 ? 0.829 6.150 13.664 1.00 94.56 101 ALA A CA 1
ATOM 699 C C . ALA A 1 101 ? 0.116 6.140 12.302 1.00 94.56 101 ALA A C 1
ATOM 701 O O . ALA A 1 101 ? 0.747 5.944 11.266 1.00 94.56 101 ALA A O 1
ATOM 702 N N . GLY A 1 102 ? -1.193 6.398 12.302 1.00 95.25 102 GLY A N 1
ATOM 703 C CA . GLY A 1 102 ? -2.008 6.542 11.104 1.00 95.25 102 GLY A CA 1
ATOM 704 C C . GLY A 1 102 ? -1.541 7.691 10.221 1.00 95.25 102 GLY A C 1
ATOM 705 O O . GLY A 1 102 ? -1.347 7.484 9.032 1.00 95.25 102 GLY A O 1
ATOM 706 N N . ALA A 1 103 ? -1.303 8.872 10.791 1.00 96.62 103 ALA A N 1
ATOM 707 C CA . ALA A 1 103 ? -0.830 10.048 10.070 1.00 96.62 103 ALA A CA 1
ATOM 708 C C . ALA A 1 103 ? 0.535 9.801 9.419 1.00 96.62 103 ALA A C 1
ATOM 710 O O . ALA A 1 103 ? 0.720 10.138 8.254 1.00 96.62 103 ALA A O 1
ATOM 711 N N . ILE A 1 104 ? 1.460 9.153 10.133 1.00 96.94 104 ILE A N 1
ATOM 712 C CA . ILE A 1 104 ? 2.780 8.801 9.597 1.00 96.94 104 ILE A CA 1
ATOM 713 C C . ILE A 1 104 ? 2.649 7.775 8.465 1.00 96.94 104 ILE A C 1
ATOM 715 O O . ILE A 1 104 ? 3.188 7.990 7.382 1.00 96.94 104 ILE A O 1
ATOM 719 N N . ALA A 1 105 ? 1.924 6.675 8.682 1.00 96.38 105 ALA A N 1
ATOM 720 C CA . ALA A 1 105 ? 1.827 5.600 7.697 1.00 96.38 105 ALA A CA 1
ATOM 721 C C . ALA A 1 105 ? 1.011 6.007 6.461 1.00 96.38 105 ALA A C 1
ATOM 723 O O . ALA A 1 105 ? 1.462 5.811 5.336 1.00 96.38 105 ALA A O 1
ATOM 724 N N . VAL A 1 106 ? -0.173 6.598 6.654 1.00 96.81 106 VAL A N 1
ATOM 725 C CA . VAL A 1 106 ? -1.039 7.075 5.564 1.00 96.81 106 VAL A CA 1
ATOM 726 C C . VAL A 1 106 ? -0.396 8.258 4.852 1.00 96.81 106 VAL A C 1
ATOM 728 O O . VAL A 1 106 ? -0.338 8.258 3.627 1.00 96.81 106 VAL A O 1
ATOM 731 N N . GLY A 1 107 ? 0.134 9.234 5.593 1.00 96.62 107 GLY A N 1
ATOM 732 C CA . GLY A 1 107 ? 0.825 10.385 5.013 1.00 96.62 107 GLY A CA 1
ATOM 733 C C . GLY A 1 107 ? 2.055 9.966 4.212 1.00 96.62 107 GLY A C 1
ATOM 734 O O . GLY A 1 107 ? 2.192 10.351 3.054 1.00 96.62 107 GLY A O 1
ATOM 735 N N . GLY A 1 108 ? 2.904 9.103 4.776 1.00 96.19 108 GLY A N 1
ATOM 736 C CA . GLY A 1 108 ? 4.064 8.548 4.077 1.00 96.19 108 GLY A CA 1
ATOM 737 C C . GLY A 1 108 ? 3.676 7.737 2.838 1.00 96.19 108 GLY A C 1
ATOM 738 O O . GLY A 1 108 ? 4.294 7.892 1.786 1.00 96.19 108 GLY A O 1
ATOM 739 N N . ALA A 1 109 ? 2.617 6.927 2.920 1.00 96.44 109 ALA A N 1
ATOM 740 C CA . ALA A 1 109 ? 2.104 6.175 1.777 1.00 96.44 109 ALA A CA 1
ATOM 741 C C . ALA A 1 109 ? 1.552 7.087 0.670 1.00 96.44 109 ALA A C 1
ATOM 743 O O . ALA A 1 109 ? 1.780 6.806 -0.502 1.00 96.44 109 ALA A O 1
ATOM 744 N N . LEU A 1 110 ? 0.873 8.185 1.019 1.00 96.69 110 LEU A N 1
ATOM 745 C CA . LEU A 1 110 ? 0.388 9.181 0.059 1.00 96.69 110 LEU A CA 1
ATOM 746 C C . LEU A 1 110 ? 1.540 9.909 -0.637 1.00 96.69 110 LEU A C 1
ATOM 748 O O . LEU A 1 110 ? 1.520 10.046 -1.857 1.00 96.69 110 LEU A O 1
ATOM 752 N N . VAL A 1 111 ? 2.563 10.328 0.113 1.00 95.69 111 VAL A N 1
ATOM 753 C CA . VAL A 1 111 ? 3.776 10.925 -0.470 1.00 95.69 111 VAL A CA 1
ATOM 754 C C . VAL A 1 111 ? 4.424 9.941 -1.441 1.00 95.69 111 VAL A C 1
ATOM 756 O O . VAL A 1 111 ? 4.730 10.299 -2.577 1.00 95.69 111 VAL A O 1
ATOM 759 N N . LEU A 1 112 ? 4.576 8.681 -1.028 1.00 94.06 112 LEU A N 1
ATOM 760 C CA . LEU A 1 112 ? 5.181 7.658 -1.870 1.00 94.06 112 LEU A CA 1
ATOM 761 C C . LEU A 1 112 ? 4.321 7.346 -3.106 1.00 94.06 112 LEU A C 1
ATOM 763 O O . LEU A 1 112 ? 4.878 7.137 -4.179 1.00 94.06 112 LEU A O 1
ATOM 767 N N . LEU A 1 113 ? 2.989 7.369 -2.993 1.00 93.31 113 LEU A N 1
ATOM 768 C CA . LEU A 1 113 ? 2.062 7.227 -4.120 1.00 93.31 113 LEU A CA 1
ATOM 769 C C . LEU A 1 113 ? 2.265 8.353 -5.144 1.00 93.31 113 LEU A C 1
ATOM 771 O O . LEU A 1 113 ? 2.438 8.070 -6.325 1.00 93.31 113 LEU A O 1
ATOM 775 N N . VAL A 1 114 ? 2.319 9.611 -4.693 1.00 92.69 114 VAL A N 1
ATOM 776 C CA . VAL A 1 114 ? 2.546 10.777 -5.565 1.00 92.69 114 VAL A CA 1
ATOM 777 C C . VAL A 1 114 ? 3.893 10.683 -6.279 1.00 92.69 114 VAL A C 1
ATOM 779 O O . VAL A 1 114 ? 3.962 10.960 -7.470 1.00 92.69 114 VAL A O 1
ATOM 782 N N . VAL A 1 115 ? 4.946 10.239 -5.587 1.00 89.25 115 VAL A N 1
ATOM 783 C CA . VAL A 1 115 ? 6.273 10.019 -6.188 1.00 89.25 115 VAL A CA 1
ATOM 784 C C . VAL A 1 115 ? 6.267 8.845 -7.178 1.00 89.25 115 VAL A C 1
ATOM 786 O O . VAL A 1 115 ? 6.996 8.876 -8.165 1.00 89.25 115 VAL A O 1
ATOM 789 N N . THR A 1 116 ? 5.425 7.829 -6.963 1.00 88.12 116 THR A N 1
ATOM 790 C CA . THR A 1 116 ? 5.325 6.649 -7.842 1.00 88.12 116 THR A CA 1
ATOM 791 C C . THR A 1 116 ? 4.723 6.995 -9.210 1.00 88.12 116 THR A C 1
ATOM 793 O O . THR A 1 116 ? 5.127 6.412 -10.211 1.00 88.12 116 THR A O 1
ATOM 796 N N . VAL A 1 117 ? 3.807 7.968 -9.289 1.00 86.62 117 VAL A N 1
ATOM 797 C CA . VAL A 1 117 ? 3.142 8.361 -10.549 1.00 86.62 117 VAL A CA 1
ATOM 798 C C . VAL A 1 117 ? 4.128 8.780 -11.654 1.00 86.62 117 VAL A C 1
ATOM 800 O O . VAL A 1 117 ? 4.105 8.151 -12.713 1.00 86.62 117 VAL A O 1
ATOM 803 N N . PRO A 1 118 ? 5.007 9.787 -11.462 1.00 83.00 118 PRO A N 1
ATOM 804 C CA . PRO A 1 118 ? 5.979 10.152 -12.489 1.00 83.00 118 PRO A CA 1
ATOM 805 C C . PRO A 1 118 ? 6.989 9.028 -12.746 1.00 83.00 118 PRO A C 1
ATOM 807 O O . PRO A 1 118 ? 7.382 8.831 -13.889 1.00 83.00 118 PRO A O 1
ATOM 810 N N . LEU A 1 119 ? 7.359 8.248 -11.720 1.00 80.31 119 LEU A N 1
ATOM 811 C CA . LEU A 1 119 ? 8.266 7.108 -11.880 1.00 80.31 119 LEU A CA 1
ATOM 812 C C . LEU A 1 119 ? 7.703 6.062 -12.846 1.00 80.31 119 LEU A C 1
ATOM 814 O O . LEU A 1 119 ? 8.407 5.603 -13.738 1.00 80.31 119 LEU A O 1
ATOM 818 N N . TYR A 1 120 ? 6.434 5.694 -12.697 1.00 83.00 120 TYR A N 1
ATOM 819 C CA . TYR A 1 120 ? 5.804 4.747 -13.612 1.00 83.00 120 TYR A CA 1
ATOM 820 C C . TYR A 1 120 ? 5.585 5.338 -14.997 1.00 83.00 120 TYR A C 1
ATOM 822 O O . TYR A 1 120 ? 5.764 4.614 -15.967 1.00 83.00 120 TYR A O 1
ATOM 830 N N . GLY A 1 121 ? 5.260 6.629 -15.099 1.00 76.25 121 GLY A N 1
ATOM 831 C CA . GLY A 1 121 ? 5.157 7.308 -16.391 1.00 76.25 121 GLY A CA 1
ATOM 832 C C . GLY A 1 121 ? 6.455 7.242 -17.200 1.00 76.25 121 GLY A C 1
ATOM 833 O O . GLY A 1 121 ? 6.416 6.951 -18.385 1.00 76.25 121 GLY A O 1
ATOM 834 N N . GLU A 1 122 ? 7.612 7.443 -16.570 1.00 74.06 122 GLU A N 1
ATOM 835 C CA . GLU A 1 122 ? 8.909 7.301 -17.253 1.00 74.06 122 GLU A CA 1
ATOM 836 C C . GLU A 1 122 ? 9.197 5.832 -17.623 1.00 74.06 122 GLU A C 1
ATOM 838 O O . GLU A 1 122 ? 9.597 5.539 -18.750 1.00 74.06 122 GLU A O 1
ATOM 843 N N . ALA A 1 123 ? 8.915 4.891 -16.713 1.00 68.75 123 ALA A N 1
ATOM 844 C CA . ALA A 1 123 ? 9.136 3.454 -16.926 1.00 68.75 123 ALA A CA 1
ATOM 845 C C . ALA A 1 123 ? 8.343 2.860 -18.096 1.00 68.75 123 ALA A C 1
ATOM 847 O O . ALA A 1 123 ? 8.728 1.832 -18.645 1.00 68.75 123 ALA A O 1
ATOM 848 N N . THR A 1 124 ? 7.194 3.450 -18.423 1.00 67.88 124 THR A N 1
ATOM 849 C CA . THR A 1 124 ? 6.294 2.948 -19.465 1.00 67.88 124 THR A CA 1
ATOM 850 C C . THR A 1 124 ? 6.439 3.685 -20.791 1.00 67.88 124 THR A C 1
ATOM 852 O O . THR A 1 124 ? 5.842 3.256 -21.780 1.00 67.88 124 THR A O 1
ATOM 855 N N . VAL A 1 125 ? 7.213 4.775 -20.822 1.00 63.25 125 VAL A N 1
ATOM 856 C CA . VAL A 1 125 ? 7.493 5.572 -22.024 1.00 63.25 125 VAL A CA 1
ATOM 857 C C . VAL A 1 125 ? 8.889 5.281 -22.582 1.00 63.25 125 VAL A C 1
ATOM 859 O O . VAL A 1 125 ? 9.067 5.380 -23.794 1.00 63.25 125 VAL A O 1
ATOM 862 N N . ALA A 1 126 ? 9.861 4.895 -21.746 1.00 53.25 126 ALA A N 1
ATOM 863 C CA . ALA A 1 126 ? 11.177 4.446 -22.202 1.00 53.25 126 ALA A CA 1
ATOM 864 C C . ALA A 1 126 ? 11.083 3.029 -22.830 1.00 53.25 126 ALA A C 1
ATOM 866 O O . ALA A 1 126 ? 10.714 2.095 -22.115 1.00 53.25 126 ALA A O 1
ATOM 867 N N . PRO A 1 127 ? 11.356 2.865 -24.144 1.00 44.19 127 PRO A N 1
ATOM 868 C CA . PRO A 1 127 ? 11.320 1.573 -24.836 1.00 44.19 127 PRO A CA 1
ATOM 869 C C . PRO A 1 127 ? 12.522 0.671 -24.524 1.00 44.19 127 PRO A C 1
ATOM 871 O O . PRO A 1 127 ? 13.617 1.203 -24.225 1.00 44.19 127 PRO A O 1
#

Organism: NCBI:txid2073113

pLDDT: mean 85.5, std 14.5, range [44.19, 97.88]